Protein AF-A0A7C2AKC3-F1 (afdb_monomer_lite)

Secondary structure (DSSP, 8-state):
---------------HHHHHHHHHHHTT--S--SS-HHHHHHHHHHHHTT--HHHHHHHGGGT----HHHHHHHHHHHH-

pLDDT: mean 84.65, std 17.77, range [38.94, 97.62]

Structure (mmCIF, N/CA/C/O backbone):
data_AF-A0A7C2AKC3-F1
#
_entry.id   AF-A0A7C2AKC3-F1
#
loop_
_atom_site.group_PDB
_atom_site.id
_atom_site.type_symbol
_atom_site.label_atom_id
_atom_site.label_alt_id
_atom_site.label_comp_id
_atom_site.label_asym_id
_atom_site.label_entity_id
_atom_site.label_seq_id
_atom_site.pdbx_PDB_ins_code
_atom_site.Cartn_x
_atom_site.Cartn_y
_atom_site.Cartn_z
_atom_site.occupancy
_atom_site.B_iso_or_equiv
_atom_site.auth_seq_id
_atom_site.auth_comp_id
_atom_site.auth_asym_id
_atom_site.auth_atom_id
_atom_site.pdbx_PDB_model_num
ATOM 1 N N . MET A 1 1 ? -40.378 -26.878 18.303 1.00 38.94 1 MET A N 1
ATOM 2 C CA . MET A 1 1 ? -39.592 -27.797 17.453 1.00 38.94 1 MET A CA 1
ATOM 3 C C . MET A 1 1 ? -39.140 -27.036 16.217 1.00 38.94 1 MET A C 1
ATOM 5 O O . MET A 1 1 ? -39.999 -26.499 15.541 1.00 38.94 1 MET A O 1
ATOM 9 N N . SER A 1 2 ? -37.818 -26.987 16.001 1.00 40.78 2 SER A N 1
ATOM 10 C CA . SER A 1 2 ? -37.083 -26.645 14.763 1.00 40.78 2 SER A CA 1
ATOM 11 C C . SER A 1 2 ? -37.485 -25.334 14.054 1.00 40.78 2 SER A C 1
ATOM 13 O O . SER A 1 2 ? -38.502 -25.270 13.387 1.00 40.78 2 SER A O 1
ATOM 15 N N . GLY A 1 3 ? -36.733 -24.235 14.110 1.00 50.81 3 GLY A N 1
ATOM 16 C CA . GLY A 1 3 ? -35.285 -24.175 13.935 1.00 50.81 3 GLY A CA 1
ATOM 17 C C . GLY A 1 3 ? -34.926 -24.483 12.479 1.00 50.81 3 GLY A C 1
ATOM 18 O O . GLY A 1 3 ? -34.693 -25.638 12.145 1.00 50.81 3 GLY A O 1
ATOM 19 N N . ARG A 1 4 ? -34.896 -23.460 11.623 1.00 42.72 4 ARG A N 1
ATOM 20 C CA . ARG A 1 4 ? -34.067 -23.421 10.411 1.00 42.72 4 ARG A CA 1
ATOM 21 C C . ARG A 1 4 ? -33.627 -21.981 10.210 1.00 42.72 4 ARG A C 1
ATOM 23 O O . ARG A 1 4 ? -34.285 -21.190 9.545 1.00 42.72 4 ARG A O 1
ATOM 30 N N . ALA A 1 5 ? -32.509 -21.649 10.845 1.00 47.31 5 ALA A N 1
ATOM 31 C CA . ALA A 1 5 ? -31.669 -20.586 10.344 1.00 47.31 5 ALA A CA 1
ATOM 32 C C . ALA A 1 5 ? -31.230 -21.014 8.938 1.00 47.31 5 ALA A C 1
ATOM 34 O O . ALA A 1 5 ? -30.479 -21.977 8.792 1.00 47.31 5 ALA A O 1
ATOM 35 N N . ASN A 1 6 ? -31.726 -20.336 7.905 1.00 44.16 6 ASN A N 1
ATOM 36 C CA . ASN A 1 6 ? -31.064 -20.356 6.608 1.00 44.16 6 ASN A CA 1
ATOM 37 C C . ASN A 1 6 ? -29.821 -19.476 6.743 1.00 44.16 6 ASN A C 1
ATOM 39 O O . ASN A 1 6 ? -29.809 -18.311 6.356 1.00 44.16 6 ASN A O 1
ATOM 43 N N . LEU A 1 7 ? -28.780 -20.053 7.351 1.00 51.28 7 LEU A N 1
ATOM 44 C CA . LEU A 1 7 ? -27.420 -19.688 7.006 1.00 51.28 7 LEU A CA 1
ATOM 45 C C . LEU A 1 7 ? -27.229 -20.115 5.553 1.00 51.28 7 LEU A C 1
ATOM 47 O O . LEU A 1 7 ? -26.915 -21.273 5.273 1.00 51.28 7 LEU A O 1
ATOM 51 N N . SER A 1 8 ? -27.389 -19.170 4.634 1.00 41.22 8 SER A N 1
ATOM 52 C CA . SER A 1 8 ? -26.612 -19.211 3.402 1.00 41.22 8 SER A CA 1
ATOM 53 C C . SER A 1 8 ? -25.154 -19.014 3.807 1.00 41.22 8 SER A C 1
ATOM 55 O O . SER A 1 8 ? -24.641 -17.903 3.872 1.00 41.22 8 SER A O 1
ATOM 57 N N . CYS A 1 9 ? -24.518 -20.119 4.187 1.00 43.91 9 CYS A N 1
ATOM 58 C CA . CYS A 1 9 ? -23.074 -20.249 4.257 1.00 43.91 9 CYS A CA 1
ATOM 59 C C . CYS A 1 9 ? -22.576 -20.314 2.811 1.00 43.91 9 CYS A C 1
ATOM 61 O O . CYS A 1 9 ? -22.310 -21.386 2.267 1.00 43.91 9 CYS A O 1
ATOM 63 N N . GLU A 1 10 ? -22.548 -19.159 2.154 1.00 46.06 10 GLU A N 1
ATOM 64 C CA . GLU A 1 10 ? -21.773 -18.978 0.939 1.00 46.06 10 GLU A CA 1
ATOM 65 C C . GLU A 1 10 ? -20.323 -18.815 1.397 1.00 46.06 10 GLU A C 1
ATOM 67 O O . GLU A 1 10 ? -19.993 -17.946 2.203 1.00 46.06 10 GLU A O 1
ATOM 72 N N . LYS A 1 11 ? -19.482 -19.778 1.020 1.00 56.25 11 LYS A N 1
ATOM 73 C CA . LYS A 1 11 ? -18.096 -19.865 1.470 1.00 56.25 11 LYS A CA 1
ATOM 74 C C . LYS A 1 11 ? -17.276 -18.714 0.888 1.00 56.25 11 LYS A C 1
ATOM 76 O O . LYS A 1 11 ? -16.622 -18.897 -0.132 1.00 56.25 11 LYS A O 1
ATOM 81 N N . GLU A 1 12 ? -17.233 -17.574 1.560 1.00 52.94 12 GLU A N 1
ATOM 82 C CA . GLU A 1 12 ? -16.185 -16.584 1.324 1.00 52.94 12 GLU A CA 1
ATOM 83 C C . GLU A 1 12 ? -15.086 -16.806 2.359 1.00 52.94 12 GLU A C 1
ATOM 85 O O . GLU A 1 12 ? -15.134 -16.325 3.489 1.00 52.94 12 GLU A O 1
ATOM 90 N N . GLY A 1 13 ? -14.105 -17.636 1.997 1.00 56.16 13 GLY A N 1
ATOM 91 C CA . GLY A 1 13 ? -12.856 -17.671 2.747 1.00 56.16 13 GLY A CA 1
ATOM 92 C C . GLY A 1 13 ? -12.269 -16.262 2.760 1.00 56.16 13 GLY A C 1
ATOM 93 O O . GLY A 1 13 ? -12.209 -15.622 1.714 1.00 56.16 13 GLY A O 1
ATOM 94 N N . ILE A 1 14 ? -11.866 -15.780 3.935 1.00 60.12 14 ILE A N 1
ATOM 95 C CA . ILE A 1 14 ? -11.240 -14.466 4.109 1.00 60.12 14 ILE A CA 1
ATOM 96 C C . ILE A 1 14 ? -10.108 -14.336 3.079 1.00 60.12 14 ILE A C 1
ATOM 98 O O . ILE A 1 14 ? -9.109 -15.060 3.149 1.00 60.12 14 ILE A O 1
ATOM 102 N N . ASN A 1 15 ? -10.268 -13.453 2.089 1.00 84.56 15 ASN A N 1
ATOM 103 C CA . ASN A 1 15 ? -9.223 -13.235 1.097 1.00 84.56 15 ASN A CA 1
ATOM 104 C C . ASN A 1 15 ? -8.018 -12.602 1.803 1.00 84.56 15 ASN A C 1
ATOM 106 O O . ASN A 1 15 ? -8.173 -11.702 2.625 1.00 84.56 15 ASN A O 1
ATOM 110 N N . MET A 1 16 ? -6.798 -13.021 1.451 1.00 87.31 16 MET A N 1
ATOM 111 C CA . MET A 1 16 ? -5.554 -12.510 2.056 1.00 87.31 16 MET A CA 1
ATOM 112 C C . MET A 1 16 ? -5.495 -10.969 2.107 1.00 87.31 16 MET A C 1
ATOM 114 O O . MET A 1 16 ? -5.010 -10.391 3.078 1.00 87.31 16 MET A O 1
ATOM 118 N N . LEU A 1 17 ? -5.988 -10.302 1.059 1.00 89.88 17 LEU A N 1
ATOM 119 C CA . LEU A 1 17 ? -6.051 -8.841 0.985 1.00 89.88 17 LEU A CA 1
ATOM 120 C C . LEU A 1 17 ? -7.025 -8.238 1.999 1.00 89.88 17 LEU A C 1
ATOM 122 O O . LEU A 1 17 ? -6.714 -7.194 2.564 1.00 89.88 17 LEU A O 1
ATOM 126 N N . ASP A 1 18 ? -8.166 -8.883 2.233 1.00 91.25 18 ASP A N 1
ATOM 127 C CA . ASP A 1 18 ? -9.159 -8.417 3.201 1.00 91.25 18 ASP A CA 1
ATOM 128 C C . ASP A 1 18 ? -8.593 -8.522 4.620 1.00 91.25 18 ASP A C 1
ATOM 130 O O . ASP A 1 18 ? -8.644 -7.548 5.365 1.00 91.25 18 ASP A O 1
ATOM 134 N N . HIS A 1 19 ? -7.891 -9.616 4.933 1.00 91.31 19 HIS A N 1
ATOM 135 C CA . HIS A 1 19 ? -7.212 -9.757 6.221 1.00 91.31 19 HIS A CA 1
ATOM 136 C C . HIS A 1 19 ? -6.099 -8.715 6.437 1.00 91.31 19 HIS A C 1
ATOM 138 O O . HIS A 1 19 ? -5.921 -8.180 7.528 1.00 91.31 19 HIS A O 1
ATOM 144 N N . LEU A 1 20 ? -5.346 -8.367 5.388 1.00 91.50 20 LEU A N 1
ATOM 145 C CA . LEU A 1 20 ? -4.360 -7.282 5.464 1.00 91.50 20 LEU A CA 1
ATOM 146 C C . LEU A 1 20 ? -5.009 -5.925 5.739 1.00 91.50 20 LEU A C 1
ATOM 148 O O . LEU A 1 20 ? -4.449 -5.109 6.473 1.00 91.50 20 LEU A O 1
ATOM 152 N N . VAL A 1 21 ? -6.175 -5.677 5.146 1.00 93.00 21 VAL A N 1
ATOM 153 C CA . VAL A 1 21 ? -6.938 -4.456 5.398 1.00 93.00 21 VAL A CA 1
ATOM 154 C C . VAL A 1 21 ? -7.456 -4.431 6.835 1.00 93.00 21 VAL A C 1
ATOM 156 O O . VAL A 1 21 ? -7.260 -3.415 7.498 1.00 93.00 21 VAL A O 1
ATOM 159 N N . GLU A 1 22 ? -7.995 -5.538 7.350 1.00 93.00 22 GLU A N 1
ATOM 160 C CA . GLU A 1 22 ? -8.380 -5.678 8.764 1.00 93.00 22 GLU A CA 1
ATOM 161 C C . GLU A 1 22 ? -7.204 -5.349 9.697 1.00 93.00 22 GLU A C 1
ATOM 163 O O . GLU A 1 22 ? -7.326 -4.512 10.589 1.00 93.00 22 GLU A O 1
ATOM 168 N N . LEU A 1 23 ? -6.011 -5.890 9.430 1.00 91.38 23 LEU A N 1
ATOM 169 C CA . LEU A 1 23 ? -4.816 -5.582 10.224 1.00 91.38 23 LEU A CA 1
ATOM 170 C C . LEU A 1 23 ? -4.428 -4.096 10.168 1.00 91.38 23 LEU A C 1
ATOM 172 O O . LEU A 1 23 ? -3.964 -3.530 11.163 1.00 91.38 23 LEU A O 1
ATOM 176 N N . PHE A 1 24 ? -4.597 -3.436 9.018 1.00 91.38 24 PHE A N 1
ATOM 177 C CA . PHE A 1 24 ? -4.347 -1.997 8.896 1.00 91.38 24 PHE A CA 1
ATOM 178 C C . PHE A 1 24 ? -5.345 -1.163 9.704 1.00 91.38 24 PHE A C 1
ATOM 180 O O . PHE A 1 24 ? -4.968 -0.108 10.230 1.00 91.38 24 PHE A O 1
ATOM 187 N N . GLU A 1 25 ? -6.594 -1.622 9.781 1.00 91.06 25 GLU A N 1
ATOM 188 C CA . GLU A 1 25 ? -7.669 -1.020 10.568 1.00 91.06 25 GLU A CA 1
ATOM 189 C C . GLU A 1 25 ? -7.405 -1.149 12.062 1.00 91.06 25 GLU A C 1
ATOM 191 O O . GLU A 1 25 ? -7.344 -0.135 12.764 1.00 91.06 25 GLU A O 1
ATOM 196 N N . GLU A 1 26 ? -7.171 -2.375 12.526 1.00 92.00 26 GLU A N 1
ATOM 197 C CA . GLU A 1 26 ? -6.916 -2.699 13.929 1.00 92.00 26 GLU A CA 1
ATOM 198 C C . GLU A 1 26 ? -5.717 -1.921 14.472 1.00 92.00 26 GLU A C 1
ATOM 200 O O . GLU A 1 26 ? -5.784 -1.300 15.536 1.00 92.00 26 GLU A O 1
ATOM 205 N N . ARG A 1 27 ? -4.629 -1.875 13.694 1.00 89.75 27 ARG A N 1
ATOM 206 C CA . ARG A 1 27 ? -3.402 -1.151 14.056 1.00 89.75 27 ARG A CA 1
ATOM 207 C C . ARG A 1 27 ? -3.476 0.351 13.787 1.00 89.75 27 ARG A C 1
ATOM 209 O O . ARG A 1 27 ? -2.529 1.071 14.091 1.00 89.75 27 ARG A O 1
ATOM 216 N N . LYS A 1 28 ? -4.575 0.849 13.209 1.00 91.12 28 LYS A N 1
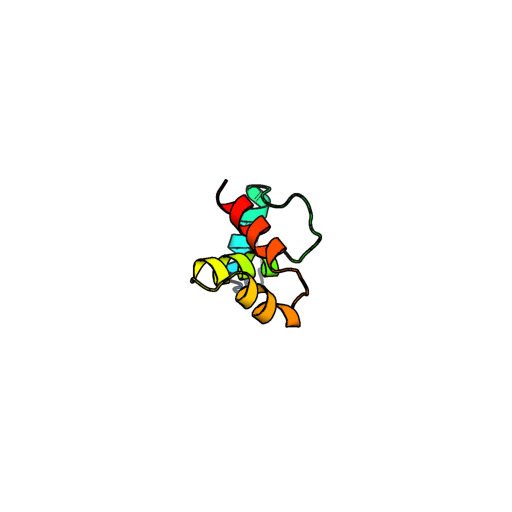ATOM 217 C CA . LYS A 1 28 ? -4.790 2.268 12.866 1.00 91.12 28 LYS A CA 1
ATOM 218 C C . LYS A 1 28 ? -3.643 2.884 12.048 1.00 91.12 28 LYS A C 1
ATOM 220 O O . LYS A 1 28 ? -3.391 4.090 12.132 1.00 91.12 28 LYS A O 1
ATOM 225 N N . ILE A 1 29 ? -2.993 2.084 11.196 1.00 90.44 29 ILE A N 1
ATOM 226 C CA . ILE A 1 29 ? -1.820 2.483 10.390 1.00 90.44 29 ILE A CA 1
ATOM 227 C C . ILE A 1 29 ? -2.151 3.707 9.522 1.00 90.44 29 ILE A C 1
ATOM 229 O O . ILE A 1 29 ? -1.374 4.660 9.365 1.00 90.44 29 ILE A O 1
ATOM 233 N N . PHE A 1 30 ? -3.360 3.716 8.956 1.00 88.75 30 PHE A N 1
ATOM 234 C CA . PHE A 1 30 ? -3.821 4.769 8.064 1.00 88.75 30 PHE A CA 1
ATOM 235 C C . PHE A 1 30 ? -4.957 5.589 8.667 1.00 88.75 30 PHE A C 1
ATOM 237 O O . PHE A 1 30 ? -6.128 5.283 8.488 1.00 88.75 30 PHE A O 1
ATOM 244 N N . ARG A 1 31 ? -4.623 6.757 9.225 1.00 81.75 31 ARG A N 1
ATOM 245 C CA . ARG A 1 31 ? -5.630 7.715 9.722 1.00 81.75 31 ARG A CA 1
ATOM 246 C C . ARG A 1 31 ? -6.578 8.267 8.646 1.00 81.75 31 ARG A C 1
ATOM 248 O O . ARG A 1 31 ? -7.659 8.744 8.961 1.00 81.75 31 ARG A O 1
ATOM 255 N N . ARG A 1 32 ? -6.154 8.304 7.375 1.00 79.19 32 ARG A N 1
ATOM 256 C CA . ARG A 1 32 ? -6.915 8.918 6.269 1.00 79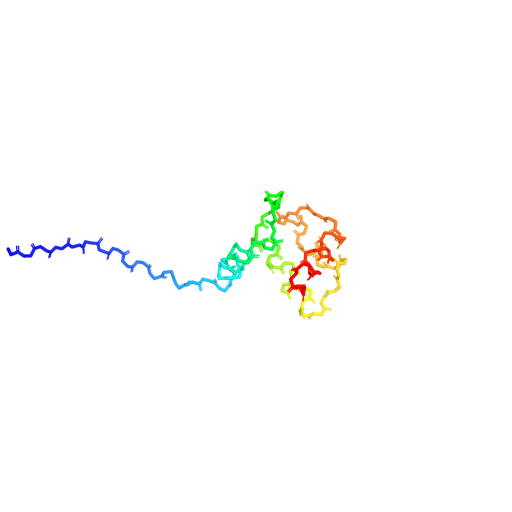.19 32 ARG A CA 1
ATOM 257 C C . ARG A 1 32 ? -7.284 7.884 5.204 1.00 79.19 32 ARG A C 1
ATOM 259 O O . ARG A 1 32 ? -6.398 7.304 4.563 1.00 79.19 32 ARG A O 1
ATOM 266 N N . LYS A 1 33 ? -8.584 7.760 4.927 1.00 82.75 33 LYS A N 1
ATOM 267 C CA . LYS A 1 33 ? -9.163 6.932 3.852 1.00 82.75 33 LYS A CA 1
ATOM 268 C C . LYS A 1 33 ? -9.254 7.697 2.519 1.00 82.75 33 LYS A C 1
ATOM 270 O O . LYS A 1 33 ? -10.282 7.732 1.868 1.00 82.75 33 LYS A O 1
ATOM 275 N N . ARG A 1 34 ? -8.157 8.369 2.135 1.00 85.31 34 ARG A N 1
ATOM 276 C CA . ARG A 1 34 ? -8.045 9.119 0.859 1.00 85.31 34 ARG A CA 1
ATOM 277 C C . ARG A 1 34 ? -7.880 8.216 -0.369 1.00 85.31 34 ARG A C 1
ATOM 279 O O . ARG A 1 34 ? -8.033 8.706 -1.478 1.00 85.31 34 ARG A O 1
ATOM 286 N N . LYS A 1 35 ? -7.453 6.974 -0.141 1.00 91.00 35 LYS A N 1
ATOM 287 C CA . LYS A 1 35 ? -7.109 5.946 -1.126 1.00 91.00 35 LYS A CA 1
ATOM 288 C C . LYS A 1 35 ? -7.645 4.618 -0.631 1.00 91.00 35 LYS A C 1
ATOM 290 O O . LYS A 1 35 ? -7.699 4.436 0.596 1.00 91.00 35 LYS A O 1
ATOM 295 N N . ASP A 1 36 ? -8.013 3.749 -1.562 1.00 93.06 36 ASP A N 1
ATOM 296 C CA . ASP A 1 36 ? -8.593 2.452 -1.243 1.00 93.06 36 ASP A CA 1
ATOM 297 C C . ASP A 1 36 ? -7.604 1.612 -0.418 1.00 93.06 36 ASP A C 1
ATOM 299 O O . ASP A 1 36 ? -6.389 1.626 -0.642 1.00 93.06 36 ASP A O 1
ATOM 303 N N . TRP A 1 37 ? -8.110 0.933 0.609 1.00 93.06 37 TRP A N 1
ATOM 304 C CA . TRP A 1 37 ? -7.272 0.170 1.530 1.00 93.06 37 TRP A CA 1
ATOM 305 C C . TRP A 1 37 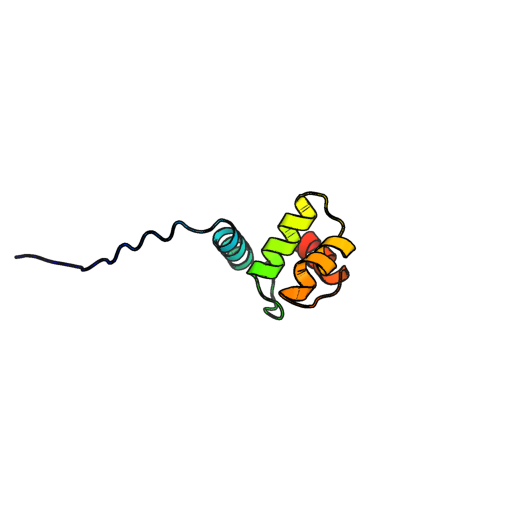? -6.711 -1.100 0.896 1.00 93.06 37 TRP A C 1
ATOM 307 O O . TRP A 1 37 ? -5.544 -1.409 1.141 1.00 93.06 37 TRP A O 1
ATOM 317 N N . LYS A 1 38 ? -7.456 -1.754 -0.002 1.00 93.31 38 LYS A N 1
ATOM 318 C CA . LYS A 1 38 ? -6.960 -2.893 -0.782 1.00 93.31 38 LYS A CA 1
ATOM 319 C C . LYS A 1 38 ? -5.848 -2.453 -1.730 1.00 93.31 38 LYS A C 1
ATOM 321 O O . LYS A 1 38 ? -4.848 -3.150 -1.855 1.00 93.31 38 LYS A O 1
ATOM 326 N N . ILE A 1 39 ? -5.948 -1.256 -2.318 1.00 95.38 39 ILE A N 1
ATOM 327 C CA . ILE A 1 39 ? -4.875 -0.692 -3.157 1.00 95.38 39 ILE A CA 1
ATOM 328 C C . ILE A 1 39 ? -3.613 -0.412 -2.342 1.00 95.38 39 ILE A C 1
ATOM 330 O O . ILE A 1 39 ? -2.511 -0.714 -2.799 1.00 95.38 39 ILE A O 1
ATOM 334 N N . LYS A 1 40 ? -3.743 0.119 -1.122 1.00 94.94 40 LYS A N 1
ATOM 335 C CA . LYS A 1 40 ? -2.586 0.292 -0.229 1.00 94.94 40 LYS A CA 1
ATOM 336 C C . LYS A 1 40 ? -1.952 -1.045 0.141 1.00 94.94 40 LYS A C 1
ATOM 338 O O . LYS A 1 40 ? -0.732 -1.160 0.062 1.00 94.94 40 LYS A O 1
ATOM 343 N N . ALA A 1 41 ? -2.766 -2.035 0.512 1.00 94.62 41 ALA A N 1
ATOM 344 C CA . ALA A 1 41 ? -2.300 -3.378 0.848 1.00 94.62 41 ALA A CA 1
ATOM 345 C C . ALA A 1 41 ? -1.552 -4.004 -0.330 1.00 94.62 41 ALA A C 1
ATOM 347 O O . ALA A 1 41 ? -0.413 -4.443 -0.185 1.00 94.62 41 ALA A O 1
ATOM 348 N N . LEU A 1 42 ? -2.136 -3.930 -1.525 1.00 95.50 42 LEU A N 1
ATOM 349 C CA . LEU A 1 42 ? -1.526 -4.436 -2.744 1.00 95.50 42 LEU A CA 1
ATOM 350 C C . LEU A 1 42 ? -0.228 -3.692 -3.093 1.00 95.50 42 LEU A C 1
ATOM 352 O O . LEU A 1 42 ? 0.760 -4.322 -3.459 1.00 95.50 42 LEU A O 1
ATOM 356 N N . ALA A 1 43 ? -0.180 -2.367 -2.928 1.00 95.88 43 ALA A N 1
ATOM 357 C CA . ALA A 1 43 ? 1.035 -1.585 -3.156 1.00 95.88 43 ALA A CA 1
ATOM 358 C C . ALA A 1 43 ? 2.176 -1.996 -2.213 1.00 95.88 43 ALA A C 1
ATOM 360 O O . ALA A 1 43 ? 3.325 -2.101 -2.648 1.00 95.88 43 ALA A O 1
ATOM 361 N N . ILE A 1 44 ? 1.862 -2.249 -0.940 1.00 94.62 44 ILE A N 1
ATOM 362 C CA . ILE A 1 44 ? 2.829 -2.723 0.056 1.00 94.62 44 ILE A CA 1
ATOM 363 C C . ILE A 1 44 ? 3.317 -4.129 -0.295 1.00 94.62 44 ILE A C 1
ATOM 365 O O . ILE A 1 44 ? 4.523 -4.350 -0.286 1.00 94.62 44 ILE A O 1
ATOM 369 N N . LEU A 1 45 ? 2.421 -5.047 -0.672 1.00 95.00 45 LEU A N 1
ATOM 370 C CA . LEU A 1 45 ? 2.781 -6.408 -1.088 1.00 95.00 45 LEU A CA 1
ATOM 371 C C . LEU A 1 45 ? 3.689 -6.419 -2.322 1.00 95.00 45 LEU A C 1
ATOM 373 O O . LEU A 1 45 ? 4.721 -7.086 -2.329 1.00 95.00 45 LEU A O 1
ATOM 377 N N . ILE A 1 46 ? 3.340 -5.643 -3.351 1.00 95.69 46 ILE A N 1
ATOM 378 C CA . ILE A 1 46 ? 4.148 -5.519 -4.570 1.00 95.69 46 ILE A CA 1
ATOM 379 C C . ILE A 1 46 ? 5.535 -4.961 -4.230 1.00 95.69 46 ILE A C 1
ATOM 381 O O . ILE A 1 46 ? 6.542 -5.457 -4.733 1.00 95.69 46 ILE A O 1
ATOM 385 N N . TYR A 1 47 ? 5.602 -3.946 -3.364 1.00 95.44 47 TYR A N 1
ATOM 386 C CA . TYR A 1 47 ? 6.884 -3.411 -2.915 1.00 95.44 47 TYR A CA 1
ATOM 387 C C . TYR A 1 47 ? 7.694 -4.440 -2.111 1.00 95.44 47 TYR A C 1
ATOM 389 O O . TYR A 1 47 ? 8.886 -4.607 -2.359 1.00 95.44 47 TYR A O 1
ATOM 397 N N . PHE A 1 48 ? 7.046 -5.169 -1.200 1.00 92.81 48 PHE A N 1
ATOM 398 C CA . PHE A 1 48 ? 7.665 -6.227 -0.403 1.00 92.81 48 PHE A CA 1
ATOM 399 C C . PHE A 1 48 ? 8.230 -7.360 -1.275 1.00 92.81 48 PHE A C 1
ATOM 401 O O . PHE A 1 48 ? 9.291 -7.893 -0.972 1.00 92.81 48 PHE A O 1
ATOM 408 N N . ALA A 1 49 ? 7.599 -7.652 -2.417 1.00 94.81 49 ALA A N 1
ATOM 409 C CA . ALA A 1 49 ? 8.110 -8.583 -3.427 1.00 94.81 49 ALA A CA 1
ATOM 410 C C . ALA A 1 49 ? 9.359 -8.073 -4.188 1.00 94.81 49 ALA A C 1
ATOM 412 O O . ALA A 1 49 ? 9.818 -8.715 -5.131 1.00 94.81 49 ALA A O 1
ATOM 413 N N . GLY A 1 50 ? 9.912 -6.913 -3.816 1.00 96.19 50 GLY A N 1
ATOM 414 C CA . GLY A 1 50 ? 11.134 -6.345 -4.392 1.00 96.19 50 GLY A CA 1
ATOM 415 C C . GLY A 1 50 ? 10.898 -5.396 -5.570 1.00 96.19 50 GLY A C 1
ATOM 416 O O . GLY A 1 50 ? 11.851 -4.941 -6.208 1.00 96.19 50 GLY A O 1
ATOM 417 N N . VAL A 1 51 ? 9.644 -5.056 -5.879 1.00 97.19 51 VAL A N 1
ATOM 418 C CA . VAL A 1 51 ? 9.333 -4.095 -6.943 1.00 97.19 51 VAL A CA 1
ATOM 419 C C . VAL A 1 51 ? 9.544 -2.670 -6.433 1.00 97.19 51 VAL A C 1
ATOM 421 O O . VAL A 1 51 ? 9.056 -2.286 -5.378 1.00 97.19 51 VAL A O 1
ATOM 424 N N . SER A 1 52 ? 10.252 -1.835 -7.195 1.00 97.12 52 SER A N 1
ATOM 425 C CA . SER A 1 52 ? 10.514 -0.452 -6.777 1.00 97.12 52 SER A CA 1
ATOM 426 C C . SER A 1 52 ? 9.239 0.395 -6.697 1.00 97.12 52 SER A C 1
ATOM 428 O O . SER A 1 52 ? 8.327 0.231 -7.506 1.00 97.12 52 SER A O 1
ATOM 430 N N . TYR A 1 53 ? 9.216 1.399 -5.809 1.00 96.31 53 TYR A N 1
ATOM 431 C CA . TYR A 1 53 ? 8.072 2.309 -5.627 1.00 96.31 53 TYR A CA 1
ATOM 432 C C . TYR A 1 53 ? 7.522 2.885 -6.942 1.00 96.31 53 TYR A C 1
ATOM 434 O O . TYR A 1 53 ? 6.310 2.966 -7.137 1.00 96.31 53 TYR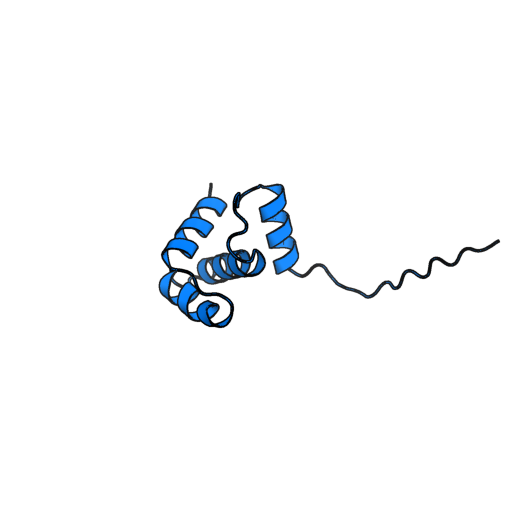 A O 1
ATOM 442 N N . ARG A 1 54 ? 8.420 3.258 -7.868 1.00 96.94 54 ARG A N 1
ATOM 443 C CA . ARG A 1 54 ? 8.063 3.807 -9.187 1.00 96.94 54 ARG A CA 1
ATOM 444 C C . ARG A 1 54 ? 7.358 2.783 -10.073 1.00 96.94 54 ARG A C 1
ATOM 446 O O . ARG A 1 54 ? 6.464 3.152 -10.830 1.00 96.94 54 ARG A O 1
ATOM 453 N N . LYS A 1 55 ? 7.784 1.517 -10.027 1.00 97.44 55 LYS A N 1
ATOM 454 C CA . LYS A 1 55 ? 7.138 0.430 -10.771 1.00 97.44 55 LYS A CA 1
ATOM 455 C C . LYS A 1 55 ? 5.795 0.085 -10.132 1.00 97.44 55 LYS A C 1
ATOM 457 O O . LYS A 1 55 ? 4.808 0.030 -10.853 1.00 97.44 55 LYS A O 1
ATOM 462 N N . THR A 1 56 ? 5.723 -0.008 -8.805 1.00 97.62 56 THR A N 1
ATOM 463 C CA . THR A 1 56 ? 4.473 -0.249 -8.066 1.00 97.62 56 THR A CA 1
ATOM 464 C C . THR A 1 56 ? 3.395 0.778 -8.405 1.00 97.62 56 THR A C 1
ATOM 466 O O . THR A 1 56 ? 2.287 0.405 -8.783 1.00 97.62 56 THR A O 1
ATOM 469 N N . SER A 1 57 ? 3.718 2.078 -8.362 1.00 97.19 57 SER A N 1
ATOM 470 C CA . SER A 1 57 ? 2.750 3.128 -8.710 1.00 97.19 57 SER A CA 1
ATOM 471 C C . SER A 1 57 ? 2.324 3.099 -10.178 1.00 97.19 57 SER A C 1
ATOM 473 O O . SER A 1 57 ? 1.235 3.556 -10.501 1.00 97.19 57 SER A O 1
ATOM 475 N N . LYS A 1 58 ? 3.181 2.601 -11.082 1.00 97.19 58 LYS A N 1
ATOM 476 C CA . LYS A 1 58 ? 2.833 2.428 -12.499 1.00 97.19 58 LYS A CA 1
ATOM 477 C C . LYS A 1 58 ? 1.908 1.230 -12.709 1.00 97.19 58 LYS A C 1
ATOM 479 O O . LYS A 1 58 ? 0.937 1.382 -13.436 1.00 97.19 58 LYS A O 1
ATOM 484 N N . ILE A 1 59 ? 2.188 0.094 -12.066 1.00 96.62 59 ILE A N 1
ATOM 485 C CA . ILE A 1 59 ? 1.373 -1.131 -12.147 1.00 96.62 59 ILE A CA 1
ATOM 486 C C . ILE A 1 59 ? -0.046 -0.862 -11.644 1.00 96.62 59 ILE A C 1
ATOM 488 O O . ILE A 1 59 ? -1.018 -1.257 -12.272 1.00 96.62 59 ILE A O 1
ATOM 492 N N . LEU A 1 60 ? -0.169 -0.145 -10.527 1.00 96.19 60 LEU A N 1
ATOM 493 C CA . LEU A 1 60 ? -1.465 0.113 -9.899 1.00 96.19 60 LEU A CA 1
ATOM 494 C C . LEU A 1 60 ? -2.202 1.333 -10.460 1.00 96.19 60 LEU A C 1
ATOM 496 O O . LEU A 1 60 ? -3.314 1.626 -10.027 1.00 96.19 60 LEU A O 1
ATOM 500 N N . ARG A 1 61 ? -1.610 2.034 -11.433 1.00 94.75 61 ARG A N 1
ATOM 501 C CA . ARG A 1 61 ? -2.139 3.292 -11.974 1.00 94.75 61 ARG A CA 1
ATOM 502 C C . ARG A 1 61 ? -3.532 3.145 -12.582 1.00 94.75 61 ARG A C 1
ATOM 504 O O . ARG A 1 61 ? -4.303 4.103 -12.513 1.00 94.75 61 ARG A O 1
ATOM 511 N N . ASP A 1 62 ? -3.815 1.989 -13.175 1.00 93.94 62 ASP A N 1
ATOM 512 C CA . ASP A 1 62 ? -5.081 1.709 -13.858 1.00 93.94 62 ASP A CA 1
ATOM 513 C C . ASP A 1 62 ? -6.214 1.399 -12.865 1.00 93.94 62 ASP A C 1
ATOM 515 O O . ASP A 1 62 ? -7.378 1.627 -13.177 1.00 93.94 62 ASP A O 1
ATOM 519 N N . PHE A 1 63 ? -5.874 0.973 -11.643 1.00 94.06 63 PHE A N 1
ATOM 520 C CA . PHE A 1 63 ? -6.832 0.790 -10.550 1.00 94.06 63 PHE A CA 1
ATOM 521 C C . PHE A 1 63 ? -7.054 2.091 -9.779 1.00 94.06 63 PHE A C 1
ATOM 523 O O . PHE A 1 63 ? -8.184 2.501 -9.534 1.00 94.06 63 PHE A O 1
ATOM 530 N N . GLU A 1 64 ? -5.968 2.765 -9.393 1.00 94.94 64 GLU A N 1
ATOM 531 C CA . GLU A 1 64 ? -6.042 4.055 -8.724 1.00 94.94 64 GLU A CA 1
ATOM 532 C C . GLU A 1 64 ? -4.751 4.863 -8.914 1.00 94.94 64 GLU A C 1
ATOM 534 O O . GLU A 1 64 ? -3.639 4.385 -8.694 1.00 94.94 64 GLU A O 1
ATOM 539 N N . ARG A 1 65 ? -4.878 6.151 -9.257 1.00 95.31 65 ARG A N 1
ATOM 540 C CA . ARG A 1 65 ? -3.713 7.038 -9.394 1.00 95.31 65 ARG A CA 1
ATOM 541 C C . ARG A 1 65 ? -3.187 7.500 -8.034 1.00 95.31 65 ARG A C 1
ATOM 543 O O . ARG A 1 65 ? -3.922 8.087 -7.232 1.00 95.31 65 ARG A O 1
ATOM 550 N N . PHE A 1 66 ? -1.886 7.326 -7.818 1.00 95.00 66 PHE A N 1
ATOM 551 C CA . PHE A 1 66 ? -1.126 7.879 -6.695 1.00 95.00 66 PHE A CA 1
ATOM 552 C C . PHE A 1 66 ? 0.355 8.055 -7.073 1.00 95.00 66 PHE A C 1
ATOM 554 O O . PHE A 1 66 ? 0.840 7.472 -8.043 1.00 95.00 66 PHE A O 1
ATOM 561 N N . SER A 1 67 ? 1.081 8.890 -6.326 1.00 94.75 67 SER A N 1
ATOM 562 C CA . SER A 1 67 ? 2.516 9.100 -6.545 1.00 94.75 67 SER A CA 1
ATOM 563 C C . SER A 1 67 ? 3.337 7.938 -5.986 1.00 94.75 67 SER A C 1
ATOM 565 O O . SER A 1 67 ? 2.945 7.297 -5.014 1.00 94.75 67 SER A O 1
ATOM 567 N N . TYR A 1 68 ? 4.524 7.693 -6.540 1.00 94.94 68 TYR A N 1
ATOM 568 C CA . TYR A 1 68 ? 5.433 6.683 -5.986 1.00 94.94 68 TYR A CA 1
ATOM 569 C C . TYR A 1 68 ? 5.852 7.007 -4.534 1.00 94.94 68 TYR A C 1
ATOM 571 O O . TYR A 1 68 ? 6.060 6.094 -3.738 1.00 94.94 68 TYR A O 1
ATOM 579 N N . GLU A 1 69 ? 5.893 8.293 -4.156 1.00 96.31 69 GLU A N 1
ATOM 580 C CA . GLU A 1 69 ? 6.107 8.726 -2.766 1.00 96.31 69 GLU A CA 1
ATOM 581 C C . GLU A 1 69 ? 4.992 8.249 -1.828 1.00 96.31 69 GLU A C 1
ATOM 583 O O . GLU A 1 69 ? 5.251 7.971 -0.660 1.00 96.31 69 GLU A O 1
ATOM 588 N N . ALA A 1 70 ? 3.757 8.092 -2.318 1.00 95.12 70 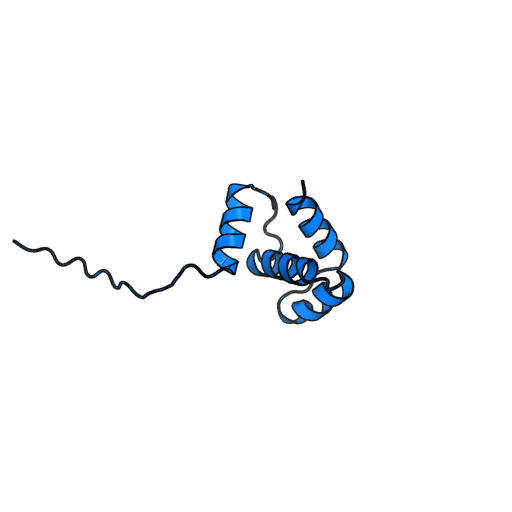ALA A N 1
ATOM 589 C CA . ALA A 1 70 ? 2.677 7.538 -1.510 1.00 95.12 70 ALA A CA 1
ATOM 590 C C . ALA A 1 70 ? 2.980 6.092 -1.088 1.00 95.12 70 ALA A C 1
ATOM 592 O O . ALA A 1 70 ? 2.789 5.761 0.079 1.00 95.12 70 ALA A O 1
ATOM 593 N N . VAL A 1 71 ? 3.529 5.268 -1.992 1.00 95.56 71 VAL A N 1
ATOM 594 C CA . VAL A 1 71 ? 3.938 3.884 -1.681 1.00 95.56 71 VAL A CA 1
ATOM 595 C C . VAL A 1 71 ? 5.009 3.874 -0.597 1.00 95.56 71 VAL A C 1
ATOM 597 O O . VAL A 1 71 ? 4.884 3.139 0.379 1.00 95.56 71 VAL A O 1
ATOM 600 N N . ARG A 1 72 ? 6.022 4.740 -0.727 1.00 95.12 72 ARG A N 1
ATOM 601 C CA . ARG A 1 72 ? 7.084 4.891 0.274 1.00 95.12 72 ARG A CA 1
ATOM 602 C C . ARG A 1 72 ? 6.510 5.243 1.648 1.00 95.12 72 ARG A C 1
ATOM 604 O O .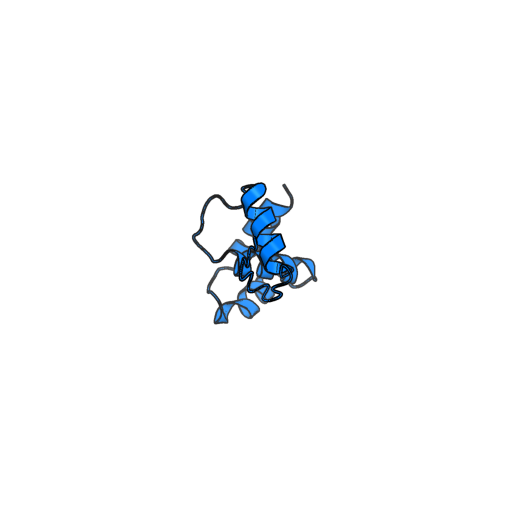 ARG A 1 72 ? 6.848 4.604 2.639 1.00 95.12 72 ARG A O 1
ATOM 611 N N . GLN A 1 73 ? 5.622 6.232 1.707 1.00 94.38 73 GLN A N 1
ATOM 612 C CA . GLN A 1 73 ? 4.979 6.656 2.953 1.00 94.38 73 GLN A CA 1
ATOM 613 C C . GLN A 1 73 ? 4.104 5.555 3.562 1.00 94.38 73 GLN A C 1
ATOM 615 O O . GLN A 1 73 ? 4.061 5.414 4.781 1.00 94.38 73 GLN A O 1
ATOM 620 N N . TRP A 1 74 ? 3.393 4.777 2.741 1.00 94.81 74 TRP A N 1
ATOM 621 C CA . TRP A 1 74 ? 2.586 3.663 3.239 1.00 94.81 74 TRP A CA 1
ATOM 622 C C . TRP A 1 74 ? 3.445 2.545 3.806 1.00 94.81 74 TRP A C 1
ATOM 624 O O . TRP A 1 74 ? 3.153 2.071 4.895 1.00 94.81 74 TRP A O 1
ATOM 634 N N . TYR A 1 75 ? 4.523 2.187 3.112 1.00 93.88 75 TYR A N 1
ATOM 635 C CA . TYR A 1 75 ? 5.442 1.159 3.577 1.00 93.88 75 TYR A CA 1
ATOM 636 C C . TYR A 1 75 ? 6.119 1.538 4.899 1.00 93.88 75 TYR A C 1
ATOM 638 O O . TYR A 1 75 ? 6.150 0.725 5.817 1.00 93.88 75 TYR A O 1
ATOM 646 N N . HIS A 1 76 ? 6.603 2.779 5.033 1.00 93.06 76 HIS A N 1
ATOM 647 C CA . HIS A 1 76 ? 7.222 3.238 6.282 1.00 93.06 76 HIS A CA 1
ATOM 648 C C . HIS A 1 76 ? 6.269 3.120 7.477 1.00 93.06 76 HIS A C 1
ATOM 650 O O . HIS A 1 76 ? 6.657 2.582 8.504 1.00 93.06 76 HIS A O 1
ATOM 656 N N . LYS A 1 77 ? 4.996 3.488 7.303 1.00 91.62 77 LYS A N 1
ATOM 657 C CA . LYS A 1 77 ? 3.980 3.346 8.356 1.00 91.62 77 LYS A CA 1
ATOM 658 C C . LYS A 1 77 ? 3.686 1.907 8.774 1.00 91.62 77 LYS A C 1
ATOM 660 O O . LYS A 1 77 ? 3.123 1.712 9.839 1.00 91.62 77 LYS A O 1
ATOM 665 N N . CYS A 1 78 ? 3.978 0.927 7.923 1.00 89.19 78 CYS A N 1
ATOM 666 C CA . CYS A 1 78 ? 3.824 -0.489 8.256 1.00 89.19 78 CYS A CA 1
ATOM 667 C C . CYS A 1 78 ? 5.069 -1.080 8.929 1.00 89.19 78 CYS A C 1
ATOM 669 O O . CYS A 1 78 ? 4.995 -2.195 9.436 1.00 89.19 78 CYS A O 1
ATOM 671 N N . LYS A 1 79 ? 6.208 -0.379 8.872 1.00 82.44 79 LYS A N 1
ATOM 672 C CA . LYS A 1 79 ? 7.463 -0.793 9.504 1.00 82.44 79 LYS A CA 1
ATOM 673 C C . LYS A 1 79 ? 7.589 -0.273 10.941 1.00 82.44 79 LYS A C 1
ATOM 675 O O . LYS A 1 79 ? 8.259 -0.926 11.738 1.00 82.44 79 LYS A O 1
ATOM 680 N N . ASP A 1 80 ? 7.001 0.888 11.216 1.00 62.59 80 ASP A N 1
ATOM 681 C CA . ASP A 1 80 ? 6.964 1.535 12.534 1.00 62.59 80 ASP A CA 1
ATOM 682 C C . ASP A 1 80 ? 5.931 0.874 13.465 1.00 62.59 80 ASP A C 1
ATOM 684 O O . ASP A 1 80 ? 6.243 0.724 14.668 1.00 62.59 80 ASP A O 1
#

Sequence (80 aa):
MSGRANLSCEKEGINMLDHLVELFEERKIFRRKRKDWKIKALAILIYFAGVSYRKTSKILRDFERFSYEAVRQWYHKCKD

Radius of gyration: 16.87 Å; chains: 1; bounding box: 51×37×31 Å

Foldseek 3Di:
DDDDDPPPCPDDDCDPLNVLLVVCVVVVLDVDPPDPSSLLSQLLVCVVVVDQLQVSQVVCVVVPHDHSVVSVSSNVSVVD